Protein AF-A0A1F3KKN4-F1 (afdb_monomer_lite)

Structure (mmCIF, N/CA/C/O backbone):
data_AF-A0A1F3KKN4-F1
#
_entry.id   AF-A0A1F3KKN4-F1
#
loop_
_atom_site.group_PDB
_atom_site.id
_atom_site.type_symbol
_atom_site.label_atom_id
_atom_site.label_alt_id
_atom_site.label_comp_id
_atom_site.label_asym_id
_atom_site.label_entity_id
_atom_site.label_seq_id
_atom_site.pdbx_PDB_ins_code
_atom_site.Cartn_x
_atom_site.Cartn_y
_atom_site.Cartn_z
_atom_site.occupancy
_atom_site.B_iso_or_equiv
_atom_site.auth_seq_id
_atom_site.auth_comp_id
_atom_site.auth_asym_id
_atom_site.auth_atom_id
_atom_site.pdbx_PDB_model_num
ATOM 1 N N . MET A 1 1 ? 21.482 -20.189 -15.354 1.00 71.94 1 MET A N 1
ATOM 2 C CA . MET A 1 1 ? 20.453 -19.128 -15.233 1.00 71.94 1 MET A CA 1
ATOM 3 C C . MET A 1 1 ? 21.041 -17.837 -15.785 1.00 71.94 1 MET A C 1
ATOM 5 O O . MET A 1 1 ? 22.259 -17.709 -15.758 1.00 71.94 1 MET A O 1
ATOM 9 N N . LYS A 1 2 ? 20.230 -16.932 -16.341 1.00 85.88 2 LYS A N 1
ATOM 10 C CA . LYS A 1 2 ? 20.689 -15.634 -16.864 1.00 85.88 2 LYS A CA 1
ATOM 11 C C . LYS A 1 2 ? 19.975 -14.521 -16.099 1.00 85.88 2 LYS A C 1
ATOM 13 O O . LYS A 1 2 ? 18.791 -14.671 -15.814 1.00 85.88 2 LYS A O 1
ATOM 18 N N . GLN A 1 3 ? 20.690 -13.450 -15.775 1.00 87.06 3 GLN A N 1
ATOM 19 C CA . GLN A 1 3 ? 20.162 -12.287 -15.063 1.00 87.06 3 GLN A CA 1
ATOM 20 C C . GLN A 1 3 ? 20.117 -11.087 -16.006 1.00 87.06 3 GLN A C 1
ATOM 22 O O . GLN A 1 3 ? 20.989 -10.934 -16.861 1.00 87.06 3 GLN A O 1
ATOM 27 N N . ILE A 1 4 ? 19.094 -10.253 -15.841 1.00 88.00 4 ILE A N 1
ATOM 28 C CA . ILE A 1 4 ? 18.920 -9.002 -16.576 1.00 88.00 4 ILE A CA 1
ATOM 29 C C . ILE A 1 4 ? 18.847 -7.879 -15.541 1.00 88.00 4 ILE A C 1
ATOM 31 O O . ILE A 1 4 ? 18.166 -8.022 -14.528 1.00 88.00 4 ILE A O 1
ATOM 35 N N . VAL A 1 5 ? 19.556 -6.781 -15.798 1.00 90.25 5 VAL A N 1
ATOM 36 C CA . VAL A 1 5 ? 19.476 -5.538 -15.021 1.00 90.25 5 VAL A CA 1
ATOM 37 C C . VAL A 1 5 ? 18.825 -4.489 -15.913 1.00 90.25 5 VAL A C 1
ATOM 39 O O . VAL A 1 5 ? 19.227 -4.328 -17.065 1.00 90.25 5 VAL A O 1
ATOM 42 N N . LEU A 1 6 ? 17.802 -3.813 -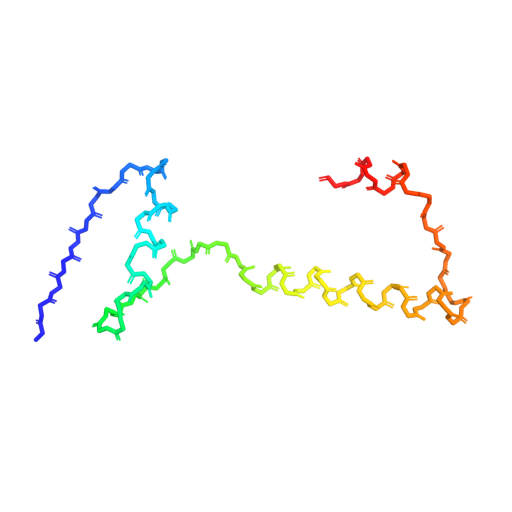15.396 1.00 88.94 6 LEU A N 1
ATOM 43 C CA . LEU A 1 6 ? 17.029 -2.809 -16.122 1.00 88.94 6 LEU A CA 1
ATOM 44 C C . LEU A 1 6 ? 17.136 -1.470 -15.394 1.00 88.94 6 LEU A C 1
ATOM 46 O O . LEU A 1 6 ? 16.962 -1.410 -14.180 1.00 88.94 6 LEU A O 1
ATOM 50 N N . THR A 1 7 ? 17.383 -0.399 -16.141 1.00 91.94 7 THR A N 1
ATOM 51 C CA . THR A 1 7 ? 17.264 0.975 -15.642 1.00 91.94 7 THR A CA 1
ATOM 52 C C . THR A 1 7 ? 15.931 1.529 -16.121 1.00 91.94 7 THR A C 1
ATOM 54 O O . THR A 1 7 ? 15.697 1.623 -17.325 1.00 91.94 7 THR A O 1
ATOM 57 N N . ILE A 1 8 ? 15.044 1.856 -15.185 1.00 88.69 8 ILE A N 1
ATOM 58 C CA . ILE A 1 8 ? 13.668 2.271 -15.466 1.00 88.69 8 ILE A CA 1
ATOM 59 C C . ILE A 1 8 ? 13.456 3.659 -14.856 1.00 88.69 8 ILE A C 1
ATOM 61 O O . ILE A 1 8 ? 13.894 3.880 -13.728 1.00 88.69 8 ILE A O 1
ATOM 65 N N . PRO A 1 9 ? 12.804 4.599 -15.565 1.00 94.00 9 PRO A N 1
ATOM 66 C CA . PRO A 1 9 ? 12.404 5.869 -14.971 1.00 94.00 9 PRO A CA 1
ATOM 67 C C . PRO A 1 9 ? 11.540 5.655 -13.722 1.00 94.00 9 PRO A C 1
ATOM 69 O O . PRO A 1 9 ? 10.627 4.830 -13.743 1.00 94.00 9 PRO A O 1
ATOM 72 N N . GLU A 1 10 ? 11.789 6.420 -12.661 1.00 85.38 10 GLU A N 1
ATOM 73 C CA . GLU A 1 10 ? 11.128 6.261 -11.355 1.00 85.38 10 GLU A CA 1
ATOM 74 C C . GLU A 1 10 ? 9.595 6.299 -11.459 1.00 85.38 10 GLU A C 1
ATOM 76 O O . GLU A 1 10 ? 8.898 5.408 -10.976 1.00 85.38 10 GLU A O 1
ATOM 81 N N . ASN A 1 11 ? 9.059 7.239 -12.241 1.00 90.44 11 ASN A N 1
ATOM 82 C CA . ASN A 1 11 ? 7.623 7.369 -12.506 1.00 90.44 11 ASN A CA 1
ATOM 83 C C . ASN A 1 11 ? 7.001 6.200 -13.300 1.00 90.44 11 ASN A C 1
ATOM 85 O O . ASN A 1 11 ? 5.793 6.192 -13.544 1.00 90.44 11 ASN A O 1
ATOM 89 N N . LYS A 1 12 ? 7.806 5.237 -13.756 1.00 91.38 12 LYS A N 1
ATOM 90 C CA . LYS A 1 12 ? 7.374 4.024 -14.462 1.00 91.38 12 LYS A CA 1
ATOM 91 C C . LYS A 1 12 ? 7.610 2.748 -13.653 1.00 91.38 12 LYS A C 1
ATOM 93 O O . LYS A 1 12 ? 7.148 1.697 -14.097 1.00 91.38 12 LYS A O 1
ATOM 98 N N . ILE A 1 13 ? 8.270 2.821 -12.491 1.00 87.50 13 ILE A N 1
ATOM 99 C CA . ILE A 1 13 ? 8.581 1.647 -11.659 1.00 87.50 13 ILE A CA 1
ATOM 100 C C . ILE A 1 13 ? 7.302 0.933 -11.228 1.00 87.50 13 ILE A C 1
ATOM 102 O O . ILE A 1 13 ? 7.181 -0.263 -11.474 1.00 87.50 13 ILE A O 1
ATOM 106 N N . SER A 1 14 ? 6.324 1.658 -10.674 1.00 85.12 14 SER A N 1
ATOM 107 C CA . SER A 1 14 ? 5.069 1.059 -10.193 1.00 85.12 14 SER A CA 1
ATOM 108 C C . SER A 1 14 ? 4.346 0.264 -11.293 1.00 85.12 14 SER A C 1
ATOM 110 O O . SER A 1 14 ? 4.092 -0.931 -11.145 1.00 85.12 14 SER A O 1
ATOM 112 N N . PHE A 1 15 ? 4.161 0.879 -12.467 1.00 91.56 15 PHE A N 1
ATOM 113 C CA . PHE A 1 15 ? 3.575 0.222 -13.641 1.00 91.56 15 PHE A CA 1
ATOM 114 C C . PHE A 1 15 ? 4.366 -1.019 -14.084 1.00 91.56 15 PHE A C 1
ATOM 116 O O . PHE A 1 15 ? 3.791 -2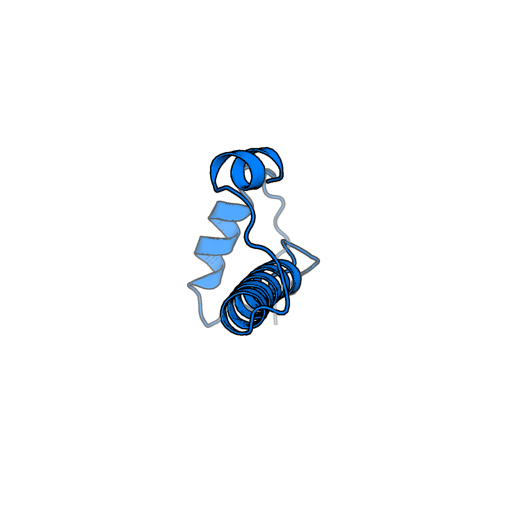.067 -14.380 1.00 91.56 15 PHE A O 1
ATOM 123 N N . PHE A 1 16 ? 5.696 -0.916 -14.149 1.00 91.12 16 PHE A N 1
ATOM 124 C CA . PHE A 1 16 ? 6.532 -2.040 -14.556 1.00 91.12 16 PHE A CA 1
ATOM 125 C C . PHE A 1 16 ? 6.444 -3.197 -13.554 1.00 91.12 16 PHE A C 1
ATOM 127 O O . PHE A 1 16 ? 6.340 -4.351 -13.970 1.00 91.12 16 PHE A O 1
ATOM 134 N N . MET A 1 17 ? 6.427 -2.891 -12.254 1.00 86.12 17 MET A N 1
ATOM 135 C CA . MET A 1 17 ? 6.297 -3.864 -11.171 1.00 86.12 17 MET A CA 1
ATOM 136 C C . MET A 1 17 ? 4.963 -4.608 -11.221 1.00 86.12 17 MET A C 1
ATOM 138 O O . MET A 1 17 ? 4.952 -5.832 -11.095 1.00 86.12 17 MET A O 1
ATOM 142 N N . GLU A 1 18 ? 3.850 -3.915 -11.465 1.00 86.81 18 GLU A N 1
ATOM 143 C CA . GLU A 1 18 ? 2.546 -4.554 -11.686 1.00 86.81 18 GLU A CA 1
ATOM 144 C C . GLU A 1 18 ? 2.586 -5.527 -12.870 1.00 86.81 18 GLU A C 1
ATOM 146 O O . GLU A 1 18 ? 2.128 -6.668 -12.767 1.00 86.81 18 GLU A O 1
ATOM 151 N N . LEU A 1 19 ? 3.193 -5.119 -13.988 1.00 90.44 19 LEU A N 1
ATOM 152 C CA . LEU A 1 19 ? 3.314 -5.964 -15.172 1.00 90.44 19 LEU A CA 1
ATOM 153 C C . LEU A 1 19 ? 4.152 -7.218 -14.892 1.00 90.44 19 LEU A C 1
ATOM 155 O O . LEU A 1 19 ? 3.713 -8.323 -15.212 1.00 90.44 19 LEU A O 1
ATOM 159 N N . VAL A 1 20 ? 5.323 -7.088 -14.257 1.00 89.81 20 VAL A N 1
ATOM 160 C CA . VAL A 1 20 ? 6.183 -8.255 -14.001 1.00 89.81 20 VAL A CA 1
ATOM 161 C C . VAL A 1 20 ? 5.621 -9.199 -12.940 1.00 89.81 20 VAL A C 1
ATOM 163 O O . VAL A 1 20 ? 5.837 -10.406 -13.044 1.00 89.81 20 VAL A O 1
ATOM 166 N N . ARG A 1 21 ? 4.838 -8.694 -11.975 1.00 84.31 21 ARG A N 1
ATOM 167 C CA . ARG A 1 21 ? 4.137 -9.520 -10.973 1.00 84.31 21 ARG A CA 1
ATOM 168 C C . ARG A 1 21 ? 3.107 -10.470 -11.598 1.00 84.31 21 ARG A C 1
ATOM 170 O O . ARG A 1 21 ? 2.815 -11.508 -11.011 1.00 84.31 21 ARG A O 1
ATOM 177 N N . ASN A 1 22 ? 2.604 -10.176 -12.801 1.00 88.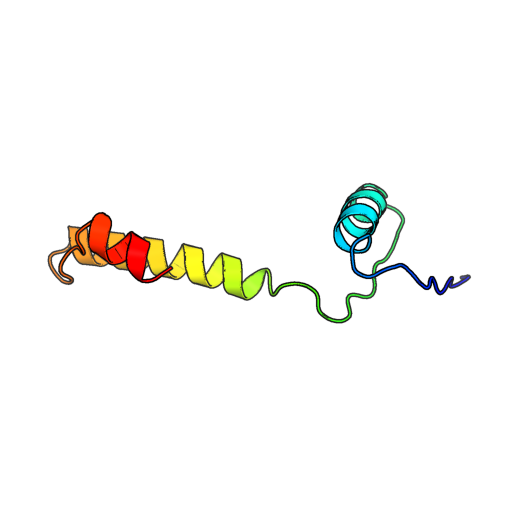19 22 ASN A N 1
ATOM 178 C CA . ASN A 1 22 ? 1.704 -11.078 -13.529 1.00 88.19 22 ASN A CA 1
ATOM 179 C C . ASN A 1 22 ? 2.418 -12.310 -14.124 1.00 88.19 22 ASN A C 1
ATOM 181 O O . ASN A 1 22 ? 1.769 -13.301 -14.471 1.00 88.19 22 ASN A O 1
ATOM 185 N N . PHE A 1 23 ? 3.750 -12.298 -14.230 1.00 90.31 23 PHE A N 1
ATOM 186 C CA . PHE A 1 23 ? 4.514 -13.420 -14.769 1.00 90.31 23 PHE A CA 1
ATOM 187 C C . PHE A 1 23 ? 4.961 -14.383 -13.662 1.00 90.31 23 PHE A C 1
ATOM 189 O O . PHE A 1 23 ? 5.966 -14.168 -12.991 1.00 90.31 23 PHE A O 1
ATOM 196 N N . LYS A 1 24 ? 4.268 -15.523 -13.532 1.00 83.31 24 LYS A N 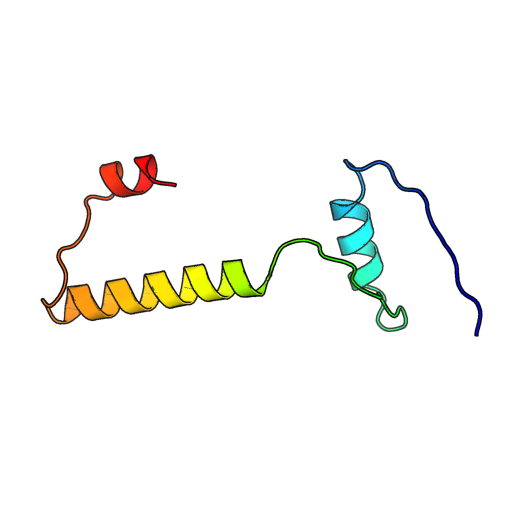1
ATOM 197 C CA . LYS A 1 24 ? 4.540 -16.559 -12.506 1.00 83.31 24 LYS A CA 1
ATOM 198 C C . LYS A 1 24 ? 5.952 -17.172 -12.542 1.00 83.31 24 LYS A C 1
ATOM 200 O O . LYS A 1 24 ? 6.332 -17.876 -11.614 1.00 83.31 24 LYS A O 1
ATOM 205 N N . PHE A 1 25 ? 6.701 -16.963 -13.623 1.00 87.19 25 PHE A N 1
ATOM 206 C CA . PHE A 1 25 ? 8.046 -17.508 -13.837 1.00 87.19 25 PHE A CA 1
ATOM 207 C C . PHE A 1 25 ? 9.166 -16.501 -13.534 1.00 87.19 25 PHE A C 1
ATOM 209 O O . PHE A 1 25 ? 10.341 -16.839 -13.681 1.00 87.19 25 PHE A O 1
ATOM 216 N N . ILE A 1 26 ? 8.828 -15.266 -13.149 1.00 86.88 26 ILE A N 1
ATOM 217 C CA . ILE A 1 26 ? 9.808 -14.234 -12.815 1.00 86.88 26 ILE A CA 1
ATOM 218 C C . ILE A 1 26 ? 10.037 -14.229 -11.307 1.00 86.88 26 ILE A C 1
ATOM 220 O O . ILE A 1 26 ? 9.104 -14.110 -10.517 1.00 86.88 26 ILE A O 1
ATOM 224 N N . LYS A 1 27 ? 11.308 -14.326 -10.912 1.00 81.94 27 LYS A N 1
ATOM 225 C CA . LYS A 1 27 ? 11.741 -14.093 -9.536 1.00 81.94 27 LYS A CA 1
ATOM 226 C C . LYS A 1 27 ? 12.149 -12.628 -9.398 1.00 81.94 27 LYS A C 1
ATOM 228 O O . LYS A 1 27 ? 13.060 -12.180 -10.090 1.00 81.94 27 LYS A O 1
ATOM 233 N N . ILE A 1 28 ? 11.466 -11.901 -8.522 1.00 78.94 28 ILE A N 1
ATOM 234 C CA . ILE A 1 28 ? 11.768 -10.507 -8.195 1.00 78.94 28 ILE A CA 1
ATOM 235 C C . ILE A 1 28 ? 12.553 -10.514 -6.883 1.00 78.94 28 ILE A C 1
ATOM 237 O O . ILE A 1 28 ? 12.004 -10.847 -5.834 1.00 78.94 28 ILE A O 1
ATOM 241 N N . GLU A 1 29 ? 13.839 -10.178 -6.943 1.00 73.81 29 GLU A N 1
ATOM 242 C CA . GLU A 1 29 ? 14.648 -9.912 -5.751 1.00 73.81 29 GLU A CA 1
ATOM 243 C C . GLU A 1 29 ? 14.267 -8.500 -5.271 1.00 73.81 29 GLU A C 1
ATOM 245 O O . GLU A 1 29 ? 14.742 -7.506 -5.816 1.00 73.81 29 GLU A O 1
ATOM 250 N N . GLN A 1 30 ? 13.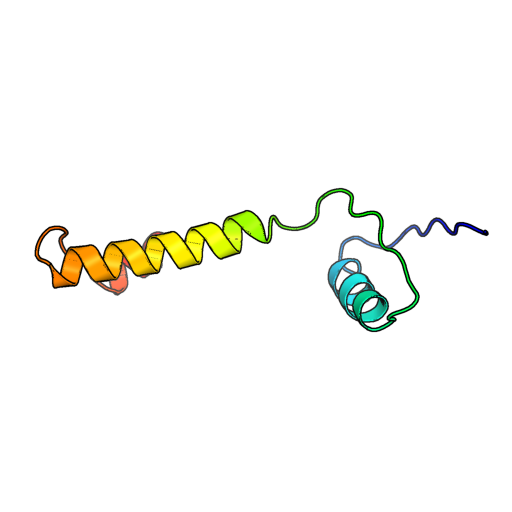306 -8.393 -4.347 1.00 60.41 30 GLN A N 1
ATOM 251 C CA . GLN A 1 30 ? 12.835 -7.099 -3.846 1.00 60.41 30 GLN A CA 1
ATOM 252 C C . GLN A 1 30 ? 13.939 -6.417 -3.029 1.00 60.41 30 GLN A C 1
ATOM 254 O O . GLN A 1 30 ? 14.272 -6.866 -1.935 1.00 60.41 30 GLN A O 1
ATOM 259 N N . THR A 1 31 ? 14.454 -5.293 -3.518 1.00 51.06 31 THR A N 1
ATOM 260 C CA . THR A 1 31 ? 15.083 -4.277 -2.668 1.00 51.06 31 THR A CA 1
ATOM 261 C C . THR A 1 31 ? 14.061 -3.176 -2.440 1.00 51.06 31 THR A C 1
ATOM 263 O O . THR A 1 31 ? 13.958 -2.280 -3.263 1.00 51.06 31 THR A O 1
ATOM 266 N N . ALA A 1 32 ? 13.299 -3.323 -1.351 1.00 51.47 32 ALA A N 1
ATOM 267 C CA . ALA A 1 32 ? 12.455 -2.311 -0.715 1.00 51.47 32 ALA A CA 1
ATOM 268 C C . ALA A 1 32 ? 11.568 -1.475 -1.656 1.00 51.47 32 ALA A C 1
ATOM 270 O O . ALA A 1 32 ? 12.005 -0.455 -2.166 1.00 51.47 32 ALA A O 1
ATOM 271 N N . ASP A 1 33 ? 10.293 -1.842 -1.792 1.00 52.47 33 ASP A N 1
ATOM 272 C CA . ASP A 1 33 ? 9.293 -0.899 -2.298 1.00 52.47 33 ASP A CA 1
ATOM 273 C C . ASP A 1 33 ? 7.959 -1.134 -1.599 1.00 52.47 33 ASP A C 1
ATOM 275 O O . ASP A 1 33 ? 7.296 -2.144 -1.830 1.00 52.47 33 ASP A O 1
ATOM 279 N N . VAL A 1 34 ? 7.622 -0.167 -0.738 1.00 54.19 34 VAL A N 1
ATOM 280 C CA . VAL A 1 34 ? 6.425 -0.062 0.106 1.00 54.19 34 VAL A CA 1
ATOM 281 C C . VAL A 1 34 ? 6.264 -1.262 1.036 1.00 54.19 34 VAL A C 1
ATOM 283 O O . VAL A 1 34 ? 5.916 -2.361 0.615 1.00 54.19 34 VAL A O 1
ATOM 286 N N . ASN A 1 35 ? 6.519 -1.044 2.327 1.00 59.50 35 ASN A N 1
ATOM 287 C CA . ASN A 1 35 ? 6.311 -2.040 3.367 1.00 59.50 35 ASN A CA 1
ATOM 288 C C . ASN A 1 35 ? 4.833 -2.463 3.356 1.00 59.50 35 ASN A C 1
ATOM 290 O O . ASN A 1 35 ? 3.988 -1.878 4.023 1.00 59.50 35 ASN A O 1
ATOM 294 N N . GLU A 1 36 ? 4.502 -3.508 2.600 1.00 62.31 36 GLU A N 1
ATOM 295 C CA . GLU A 1 36 ? 3.207 -4.189 2.659 1.00 62.31 36 GLU A CA 1
ATOM 296 C C . GLU A 1 36 ? 2.883 -4.543 4.121 1.00 62.31 36 GLU A C 1
ATOM 298 O O . GLU A 1 36 ? 1.731 -4.490 4.543 1.00 62.31 36 GLU A O 1
ATOM 303 N N . SER A 1 37 ? 3.926 -4.777 4.928 1.00 70.12 37 SER A N 1
ATOM 304 C CA . SER A 1 37 ? 3.856 -4.857 6.383 1.00 70.12 37 SER A CA 1
ATOM 305 C C . SER A 1 37 ? 3.288 -3.602 7.051 1.00 70.12 37 SER A C 1
ATOM 307 O O . SER A 1 37 ? 2.403 -3.755 7.877 1.00 70.12 37 SER A O 1
ATOM 309 N N . GLU A 1 38 ? 3.723 -2.390 6.699 1.00 74.25 38 GLU A N 1
ATOM 310 C CA . GLU A 1 38 ? 3.210 -1.132 7.268 1.00 74.25 38 GLU A CA 1
ATOM 311 C C . GLU A 1 38 ? 1.741 -0.908 6.899 1.00 74.25 38 GLU A C 1
ATOM 313 O O . GLU A 1 38 ? 0.946 -0.512 7.748 1.00 74.25 38 GLU A O 1
ATOM 318 N N . ILE A 1 39 ? 1.343 -1.232 5.663 1.00 79.50 39 ILE A N 1
ATOM 319 C CA . ILE A 1 39 ? -0.065 -1.151 5.243 1.00 79.50 39 ILE A CA 1
ATOM 320 C C . ILE A 1 39 ? -0.911 -2.159 6.034 1.00 79.50 39 ILE A C 1
ATOM 322 O O . ILE A 1 39 ? -1.966 -1.816 6.571 1.00 79.50 39 ILE A O 1
ATOM 326 N N . ILE A 1 40 ? -0.445 -3.407 6.144 1.00 83.94 40 ILE A N 1
ATOM 327 C CA . ILE A 1 40 ? -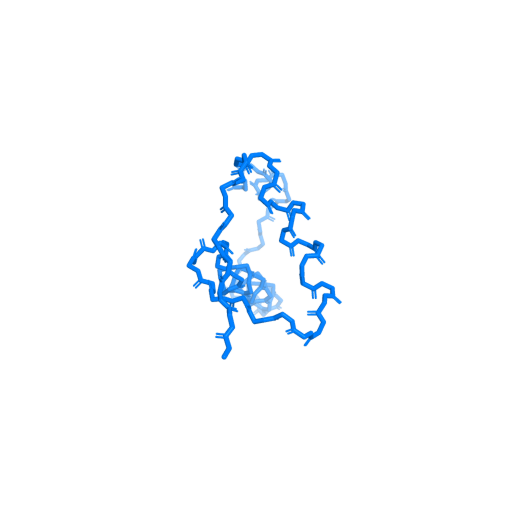1.127 -4.455 6.914 1.00 83.94 40 ILE A CA 1
ATOM 328 C C . ILE A 1 40 ? -1.190 -4.091 8.404 1.00 83.94 40 ILE A C 1
ATOM 330 O O . ILE A 1 40 ? -2.207 -4.342 9.054 1.00 83.94 40 ILE A O 1
ATOM 334 N N . GLU A 1 41 ? -0.131 -3.507 8.958 1.00 86.75 41 GLU A N 1
ATOM 335 C CA . GLU A 1 41 ? -0.084 -3.035 10.341 1.00 86.75 41 GLU A CA 1
ATOM 336 C C . GLU A 1 41 ? -1.052 -1.876 10.573 1.00 86.75 41 GLU A C 1
ATOM 338 O O . GLU A 1 41 ? -1.813 -1.931 11.539 1.00 86.75 41 GLU A O 1
ATOM 343 N N . GLY A 1 42 ? -1.121 -0.904 9.659 1.00 86.88 42 GLY A N 1
ATOM 344 C CA . GLY A 1 42 ? -2.089 0.193 9.713 1.00 86.88 42 GLY A CA 1
ATOM 345 C C . GLY A 1 42 ? -3.538 -0.302 9.716 1.00 86.88 42 GLY A C 1
ATOM 346 O O . GLY A 1 42 ? -4.340 0.111 10.553 1.00 86.88 42 GLY A O 1
ATOM 347 N N . ILE A 1 43 ? -3.868 -1.272 8.854 1.00 88.75 43 ILE A N 1
ATOM 348 C CA . ILE A 1 43 ? -5.206 -1.888 8.822 1.00 88.75 43 ILE A CA 1
ATOM 349 C C . ILE A 1 43 ? -5.501 -2.642 10.127 1.00 88.75 43 ILE A C 1
ATOM 351 O O . ILE A 1 43 ? -6.587 -2.507 10.696 1.00 88.75 43 ILE A O 1
ATOM 355 N N . ARG A 1 44 ? -4.547 -3.441 10.629 1.00 92.06 44 ARG A N 1
ATOM 356 C CA . ARG A 1 44 ? -4.706 -4.180 11.896 1.00 92.06 44 ARG A CA 1
ATOM 357 C C . ARG A 1 44 ? -4.927 -3.245 13.078 1.00 92.06 44 ARG A C 1
ATOM 359 O O . ARG A 1 44 ? -5.751 -3.548 13.940 1.00 92.06 44 ARG A O 1
ATOM 366 N N . GLN A 1 45 ? -4.198 -2.136 13.115 1.00 92.56 45 GLN A N 1
ATOM 367 C CA . GLN A 1 45 ? -4.311 -1.134 14.161 1.00 92.56 45 GLN A CA 1
ATOM 368 C C . GLN A 1 45 ? -5.697 -0.475 14.141 1.00 92.56 45 GLN A C 1
ATOM 370 O O . GLN A 1 45 ? -6.371 -0.480 15.170 1.00 92.56 45 GLN A O 1
ATOM 375 N N . GLY A 1 46 ? -6.186 -0.047 12.971 1.00 91.06 46 GLY A N 1
ATOM 376 C CA . GLY A 1 46 ? -7.531 0.525 12.840 1.00 91.06 46 GLY A CA 1
ATOM 377 C C . GLY A 1 46 ? -8.646 -0.431 13.290 1.00 91.06 46 GLY A C 1
ATOM 378 O O . GLY A 1 46 ? -9.563 -0.032 14.005 1.00 91.06 46 GLY A O 1
ATOM 379 N N . LEU A 1 47 ? -8.545 -1.728 12.966 1.00 95.00 47 LEU A N 1
ATOM 380 C CA . LEU A 1 47 ? -9.509 -2.733 13.444 1.00 95.00 47 LEU A CA 1
ATOM 381 C C . LEU A 1 47 ? -9.490 -2.895 14.971 1.00 95.00 47 LEU A C 1
ATOM 383 O O . LEU A 1 47 ? -10.537 -3.081 15.593 1.00 95.00 47 LEU A O 1
ATOM 387 N N . LYS A 1 48 ? -8.306 -2.824 15.586 1.00 95.31 48 LYS A N 1
ATOM 388 C CA . LYS A 1 48 ? -8.151 -2.911 17.042 1.00 95.31 48 LYS A CA 1
ATOM 389 C C . LYS A 1 48 ? -8.763 -1.698 17.744 1.00 95.31 48 LYS A C 1
ATOM 391 O O . LYS A 1 48 ? -9.391 -1.857 18.787 1.00 95.31 48 LYS A O 1
ATOM 396 N N . GLU A 1 49 ? -8.603 -0.507 17.176 1.00 93.25 49 GLU A N 1
ATOM 397 C CA . GLU A 1 49 ? -9.193 0.730 17.700 1.00 93.25 49 GLU A CA 1
ATOM 398 C C . GLU A 1 49 ? -10.722 0.675 17.667 1.00 93.25 49 GLU A C 1
ATOM 400 O O . GLU A 1 49 ? -11.358 0.932 18.689 1.00 93.25 49 GLU A O 1
ATOM 405 N N . VAL A 1 50 ? -11.315 0.201 16.565 1.00 93.81 50 VAL A N 1
ATOM 406 C CA . VAL A 1 50 ? -12.769 -0.029 16.468 1.00 93.81 50 VAL A CA 1
ATOM 407 C C . VAL A 1 50 ? -13.260 -0.976 17.567 1.00 93.81 50 VAL A C 1
ATOM 409 O O . VAL A 1 50 ? -14.214 -0.652 18.273 1.00 93.81 50 VAL A O 1
ATOM 412 N N . GLN A 1 51 ? -12.575 -2.102 17.794 1.00 95.69 51 GLN A N 1
ATOM 413 C CA . GLN A 1 51 ? -12.943 -3.036 18.867 1.00 95.69 51 GLN A CA 1
ATOM 414 C C . GLN A 1 51 ? -12.869 -2.403 20.265 1.00 95.69 51 GLN A C 1
ATOM 416 O O . GLN A 1 51 ? -13.678 -2.721 21.137 1.00 95.69 51 GLN A O 1
ATOM 421 N N . LEU A 1 52 ? -11.890 -1.530 20.515 1.00 96.00 52 LEU A N 1
ATOM 422 C CA . LEU A 1 52 ? -11.758 -0.836 21.798 1.00 96.00 52 LEU A CA 1
ATOM 423 C C . LEU A 1 52 ? -12.853 0.218 21.991 1.00 96.00 52 LEU A C 1
ATOM 425 O O . LEU A 1 52 ? -13.335 0.375 23.115 1.00 96.00 52 LEU A O 1
ATOM 429 N N . ILE A 1 53 ? -13.266 0.892 20.917 1.00 94.88 53 ILE A N 1
ATOM 430 C CA . ILE A 1 53 ? -14.394 1.830 20.918 1.00 94.88 53 ILE A CA 1
ATOM 431 C C . ILE A 1 53 ? -15.697 1.090 21.234 1.00 94.88 53 ILE A C 1
ATOM 433 O O . ILE A 1 53 ? -16.431 1.506 22.129 1.00 94.88 53 ILE A O 1
ATOM 437 N N . GLU A 1 54 ? -15.953 -0.050 20.587 1.00 93.25 54 GLU A N 1
ATOM 438 C CA . GLU A 1 54 ? -17.135 -0.883 20.858 1.00 93.25 54 GLU A CA 1
ATOM 439 C C . GLU A 1 54 ? -17.184 -1.384 22.310 1.00 93.25 54 GLU A C 1
ATOM 441 O O . GLU A 1 54 ? -18.255 -1.496 22.904 1.00 93.25 54 GLU A O 1
ATOM 446 N N . GLN A 1 55 ? -16.021 -1.650 22.910 1.00 96.12 55 GLN A N 1
ATOM 447 C CA . GLN A 1 55 ? -15.895 -2.046 24.317 1.00 96.12 55 GLN A CA 1
ATOM 448 C C . GLN A 1 55 ? -15.985 -0.866 25.301 1.00 96.12 55 GLN A C 1
ATOM 450 O O . GLN A 1 55 ? -15.890 -1.086 26.510 1.00 96.12 55 GLN A O 1
ATOM 455 N N . GLY A 1 56 ? -16.102 0.375 24.817 1.00 93.94 56 GLY A N 1
ATOM 456 C CA . GLY A 1 56 ? -16.092 1.585 25.645 1.00 93.94 56 GLY A CA 1
ATOM 457 C C . GLY A 1 56 ? -14.738 1.888 26.298 1.00 93.94 56 GLY A C 1
ATOM 458 O O . GLY A 1 56 ? -14.672 2.655 27.255 1.00 93.94 56 GLY A O 1
ATOM 459 N N . LYS A 1 57 ? -13.651 1.271 25.815 1.00 94.44 57 LYS A N 1
ATOM 460 C CA . LYS A 1 57 ? -12.278 1.453 26.323 1.00 94.44 57 LYS A CA 1
ATOM 461 C C . LYS A 1 57 ? -11.520 2.572 25.608 1.00 94.44 57 LYS A C 1
ATOM 463 O O . LYS A 1 57 ? -10.443 2.955 26.058 1.00 94.44 57 LYS A O 1
ATOM 468 N N . MET A 1 58 ? -12.056 3.065 24.495 1.00 92.81 58 MET A N 1
ATOM 469 C CA . MET A 1 58 ? -11.491 4.136 23.680 1.00 92.81 58 MET A CA 1
ATOM 470 C C . MET A 1 58 ? -12.620 5.043 23.184 1.00 92.81 58 MET A C 1
ATOM 472 O O . MET A 1 58 ? -13.711 4.566 22.882 1.00 92.81 58 MET A O 1
ATOM 476 N N . ASN A 1 59 ? -12.366 6.349 23.115 1.00 92.50 59 ASN A N 1
ATOM 477 C CA . ASN A 1 59 ? -13.320 7.292 22.537 1.00 92.50 59 ASN A CA 1
ATOM 478 C C . ASN A 1 59 ? -13.195 7.286 21.013 1.00 92.50 59 ASN A C 1
ATOM 480 O O . ASN A 1 59 ? -12.088 7.232 20.486 1.00 92.50 59 ASN A O 1
ATOM 484 N N . ALA A 1 60 ? -14.327 7.376 20.319 1.00 91.75 60 ALA A N 1
ATOM 485 C CA . ALA A 1 60 ? -14.325 7.558 18.876 1.00 91.75 60 ALA A CA 1
ATOM 486 C C . ALA A 1 60 ? -13.859 8.974 18.507 1.00 91.75 60 ALA A C 1
ATOM 488 O O . ALA A 1 60 ? -14.217 9.947 19.176 1.00 91.75 60 ALA A O 1
ATOM 489 N N . THR A 1 61 ? -13.118 9.084 17.408 1.00 89.75 61 THR A N 1
ATOM 490 C CA . THR A 1 61 ? -12.729 10.369 16.821 1.00 89.75 61 THR A CA 1
ATOM 491 C C . THR A 1 61 ? -13.786 10.804 15.801 1.00 89.75 61 THR A C 1
ATOM 493 O O . THR A 1 61 ? -14.235 9.978 14.998 1.00 89.75 61 THR A O 1
ATOM 496 N N . PRO A 1 62 ? -14.215 12.078 15.788 1.00 92.94 62 PRO A N 1
ATOM 497 C CA . PRO A 1 62 ? -15.072 12.590 14.728 1.00 92.94 62 PRO A CA 1
ATOM 498 C C . PRO A 1 62 ? -14.427 12.401 13.350 1.00 92.94 62 PRO A C 1
ATOM 500 O O . PRO A 1 62 ? -13.245 12.676 13.165 1.00 92.94 62 PRO A O 1
ATOM 503 N N . LEU A 1 63 ? -15.221 11.999 12.351 1.00 89.00 63 LEU A N 1
ATOM 504 C CA . LEU A 1 63 ? -14.721 11.715 10.997 1.00 89.00 63 LEU A CA 1
ATOM 505 C C . LEU A 1 63 ? -13.941 12.892 10.392 1.00 89.00 63 LEU A C 1
ATOM 507 O O . LEU A 1 63 ? -12.943 12.692 9.711 1.00 89.00 63 LEU A O 1
ATOM 511 N N . LYS A 1 64 ? -14.389 14.123 10.651 1.00 93.38 64 LYS A N 1
ATOM 512 C CA . LYS A 1 64 ? -13.712 15.330 10.171 1.00 93.38 64 LYS A CA 1
ATOM 513 C C . LYS A 1 64 ? -12.293 15.454 10.723 1.00 93.38 64 LYS A C 1
ATOM 515 O O . LYS A 1 64 ? -11.411 15.871 9.985 1.00 93.38 64 LYS A O 1
ATOM 520 N N . ASP A 1 65 ? -12.099 15.129 11.995 1.00 91.31 65 ASP A N 1
ATOM 521 C CA . ASP A 1 65 ? -10.811 15.287 12.665 1.00 91.31 65 ASP A CA 1
ATOM 522 C C . ASP A 1 65 ? -9.856 14.182 12.216 1.00 91.31 65 ASP A C 1
ATOM 524 O O . ASP A 1 65 ? -8.740 14.478 11.810 1.00 91.31 65 ASP A O 1
ATOM 528 N N . PHE A 1 66 ? -10.358 12.949 12.111 1.00 88.31 66 PHE A N 1
ATOM 529 C CA . PHE A 1 66 ? -9.626 11.824 11.529 1.00 88.31 66 PHE A CA 1
ATOM 530 C C . PHE A 1 66 ? -9.105 12.120 10.112 1.00 88.31 66 PHE A C 1
ATOM 532 O O . PHE A 1 66 ? -7.943 11.871 9.808 1.00 88.31 66 PHE A O 1
ATOM 539 N N . LEU A 1 67 ? -9.939 12.699 9.239 1.00 89.56 67 LEU A N 1
ATOM 540 C CA . LEU A 1 67 ? -9.532 13.045 7.872 1.00 89.56 67 LEU A CA 1
ATOM 541 C C . LEU A 1 67 ? -8.481 14.166 7.797 1.00 89.56 67 LEU A C 1
ATOM 543 O O . LEU A 1 67 ? -7.877 14.328 6.744 1.00 89.56 67 LEU A O 1
ATOM 547 N N . ASN A 1 68 ? -8.273 14.942 8.865 1.00 92.25 68 ASN A N 1
ATOM 548 C CA . ASN A 1 68 ? -7.207 15.947 8.915 1.00 92.25 68 ASN A CA 1
ATOM 549 C C . ASN A 1 68 ? -5.862 15.367 9.395 1.00 92.25 68 ASN A C 1
ATOM 551 O O . ASN A 1 68 ? -4.852 16.062 9.307 1.00 92.25 68 ASN A O 1
ATOM 555 N N . GLU A 1 69 ? -5.853 14.149 9.948 1.00 78.88 69 GLU A N 1
ATOM 556 C CA . GLU A 1 69 ? -4.667 13.484 10.514 1.00 78.88 69 GLU A CA 1
ATOM 557 C C . GLU A 1 69 ? -3.975 12.524 9.529 1.00 78.88 69 GLU A C 1
ATOM 559 O O . GLU A 1 69 ? -2.825 12.143 9.761 1.00 78.88 69 GLU A O 1
ATOM 564 N N . LEU A 1 70 ? -4.667 12.142 8.449 1.00 76.56 70 LEU A N 1
ATOM 565 C CA . LEU A 1 70 ? -4.155 11.323 7.341 1.00 76.56 70 LEU A CA 1
ATOM 566 C C . LEU A 1 70 ? -3.499 12.179 6.250 1.00 76.56 70 LEU A C 1
ATOM 568 O O . LEU A 1 70 ? -2.485 11.709 5.687 1.00 76.56 70 LEU A O 1
#

Sequence (70 aa):
MKQIVLTIPENKISFFMELVRNFKFIKIEQTADVNESEIIEGIRQGLKEVQLIEQGKMNATPLKDFLNEL

pLDDT: mean 85.07, std 11.34, range [51.06, 96.12]

Radius of gyration: 19.58 Å; chains: 1; bounding box: 38×35×43 Å

Secondary structure (DSSP, 8-state):
---------HHHHHHHHHHHHT-TT--------S-HHHHHHHHHHHHHHHHHHHTTSSPPPPHHHHHHH-

Foldseek 3Di:
DDDDDDDDPPVCVVVVVVVVVVDPPDDDPDPDDDPPVVVVVVVVVVVVQVVCVVVVNHPDDPPVVVVVVD